Protein AF-A0A497Q8L5-F1 (afdb_monomer_lite)

Secondary structure (DSSP, 8-state):
---HHHHHHHHHHHHHHHHHHTEE-S-EEEGGGTEEEEESS-EEEETTEEEEHHHHHHHHHHH-

Structure (mmCIF, N/CA/C/O backbone):
data_AF-A0A497Q8L5-F1
#
_entry.id   AF-A0A497Q8L5-F1
#
loop_
_atom_site.group_PDB
_atom_site.id
_atom_site.type_symbol
_atom_site.label_atom_id
_atom_site.label_alt_id
_atom_site.label_comp_id
_atom_site.label_asym_id
_atom_site.label_entity_id
_atom_site.label_seq_id
_atom_site.pdbx_PDB_ins_code
_atom_site.Cartn_x
_atom_site.Cartn_y
_atom_site.Cartn_z
_atom_site.occupancy
_atom_site.B_iso_or_equiv
_atom_site.auth_seq_id
_atom_site.auth_comp_id
_atom_site.auth_asym_id
_atom_site.auth_atom_id
_atom_site.pdbx_PDB_model_num
ATOM 1 N N . MET A 1 1 ? -21.535 5.651 21.728 1.00 59.06 1 MET A N 1
ATOM 2 C CA . MET A 1 1 ? -20.639 6.549 20.967 1.00 59.06 1 MET A CA 1
ATOM 3 C C . MET A 1 1 ? -19.206 6.172 21.306 1.00 59.06 1 MET A C 1
ATOM 5 O O . MET A 1 1 ? -18.856 6.228 22.476 1.00 59.06 1 MET A O 1
ATOM 9 N N . LEU A 1 2 ? -18.419 5.700 20.335 1.00 63.50 2 LEU A N 1
ATOM 10 C CA . LEU A 1 2 ? -16.992 5.417 20.544 1.00 63.50 2 LEU A CA 1
ATOM 11 C C . LEU A 1 2 ? -16.224 6.733 20.696 1.00 63.50 2 LEU A C 1
ATOM 13 O O . LEU A 1 2 ? -16.516 7.704 19.997 1.00 63.50 2 LEU A O 1
ATOM 17 N N . SER A 1 3 ? -15.256 6.773 21.612 1.00 78.25 3 SER A N 1
ATOM 18 C CA . SER A 1 3 ? -14.401 7.950 21.763 1.00 78.25 3 SER A CA 1
ATOM 19 C C . SER A 1 3 ? -13.492 8.111 20.540 1.00 78.25 3 SER A C 1
ATOM 21 O O . SER A 1 3 ? -13.153 7.142 19.856 1.00 78.25 3 SER A O 1
ATOM 23 N N . ARG A 1 4 ? -13.054 9.346 20.274 1.00 72.69 4 ARG A N 1
ATOM 24 C CA . ARG A 1 4 ? -12.200 9.682 19.121 1.00 72.69 4 ARG A CA 1
ATOM 25 C C . ARG A 1 4 ? -10.914 8.839 19.074 1.00 72.69 4 ARG A C 1
ATOM 27 O O . ARG A 1 4 ? -10.480 8.434 18.001 1.00 72.69 4 ARG A O 1
ATOM 34 N N . THR A 1 5 ? -10.351 8.506 20.236 1.00 71.94 5 THR A N 1
ATOM 35 C CA . THR A 1 5 ? -9.167 7.641 20.377 1.00 71.94 5 THR A CA 1
ATOM 36 C C . THR A 1 5 ? -9.461 6.168 20.087 1.00 71.94 5 THR A C 1
ATOM 38 O O . THR A 1 5 ? -8.615 5.464 19.539 1.00 71.94 5 THR A O 1
ATOM 41 N N . GLN A 1 6 ? -10.659 5.691 20.414 1.00 73.25 6 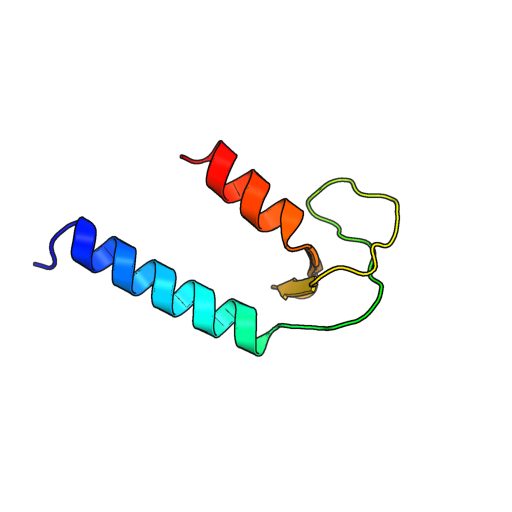GLN A N 1
ATOM 42 C CA . GLN A 1 6 ? -11.082 4.308 20.187 1.00 73.25 6 GLN A CA 1
ATOM 43 C C . GLN A 1 6 ? -11.411 4.056 18.707 1.00 73.25 6 GLN A C 1
ATOM 45 O O . GLN A 1 6 ? -11.041 3.017 18.155 1.00 73.25 6 GLN A O 1
ATOM 50 N N . THR A 1 7 ? -12.007 5.047 18.035 1.00 75.31 7 THR A N 1
ATOM 51 C CA . THR A 1 7 ? -12.207 5.041 16.578 1.00 75.31 7 THR A CA 1
ATOM 52 C C . THR A 1 7 ? -10.871 5.040 15.832 1.00 75.31 7 THR A C 1
ATOM 54 O O . THR A 1 7 ? -10.675 4.214 14.945 1.00 75.31 7 THR A O 1
ATOM 57 N N . ALA A 1 8 ? -9.914 5.888 16.234 1.00 75.38 8 ALA A N 1
ATOM 58 C CA . ALA A 1 8 ? -8.586 5.936 15.614 1.00 75.38 8 ALA A CA 1
ATOM 59 C C . ALA A 1 8 ? -7.832 4.597 15.720 1.00 75.38 8 ALA A C 1
ATOM 61 O O . ALA A 1 8 ? -7.279 4.121 14.732 1.00 75.38 8 ALA A O 1
ATOM 62 N N . ARG A 1 9 ? -7.864 3.941 16.891 1.00 77.00 9 ARG A N 1
ATOM 63 C CA . ARG A 1 9 ? -7.255 2.609 17.076 1.00 77.00 9 ARG A CA 1
ATOM 64 C C . ARG A 1 9 ? -7.887 1.549 16.178 1.00 77.00 9 ARG A C 1
ATOM 66 O O . ARG A 1 9 ? -7.166 0.770 15.571 1.00 77.00 9 ARG A O 1
ATOM 73 N N . SER A 1 10 ? -9.213 1.550 16.069 1.00 78.19 10 SER A N 1
ATOM 74 C CA . SER A 1 10 ? -9.936 0.581 15.236 1.00 78.19 10 SER A CA 1
ATOM 75 C C . SER A 1 10 ? -9.597 0.749 13.749 1.00 78.19 10 SER A C 1
ATOM 77 O O . SER A 1 10 ? -9.377 -0.238 13.051 1.00 78.19 10 SER A O 1
ATOM 79 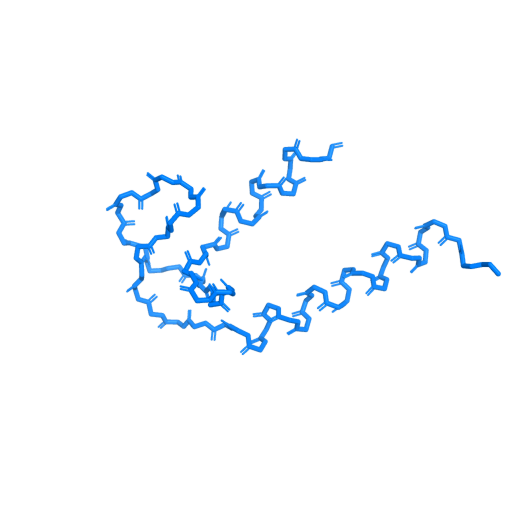N N . LEU A 1 11 ? -9.481 1.996 13.279 1.00 80.06 11 LEU A N 1
ATOM 80 C CA . LEU A 1 11 ? -9.063 2.311 11.909 1.00 80.06 11 LEU A CA 1
ATOM 81 C C . LEU A 1 11 ? -7.612 1.893 11.631 1.00 80.06 11 LEU A C 1
ATOM 83 O O . LEU A 1 11 ? -7.340 1.310 10.586 1.00 80.06 11 LEU A O 1
ATOM 87 N N . LEU A 1 12 ? -6.696 2.121 12.577 1.00 80.19 12 LEU A N 1
ATOM 88 C CA . LEU A 1 12 ? -5.306 1.659 12.480 1.00 80.19 12 LEU A CA 1
ATOM 89 C C . LEU A 1 12 ? -5.209 0.129 12.408 1.00 80.19 12 LEU A C 1
ATOM 91 O O . LEU A 1 12 ? -4.431 -0.402 11.614 1.00 80.19 12 LEU A O 1
ATOM 95 N N . SER A 1 13 ? -6.012 -0.591 13.195 1.00 82.94 13 SER A N 1
ATOM 96 C CA . SER A 1 13 ? -6.068 -2.055 13.133 1.00 82.94 13 SER A CA 1
ATOM 97 C C . SER A 1 13 ? -6.567 -2.550 11.774 1.00 82.94 13 SER A C 1
ATOM 99 O O . SER A 1 13 ? -5.952 -3.443 11.197 1.00 82.94 13 SER A O 1
ATOM 101 N N . LEU A 1 14 ? -7.622 -1.937 11.227 1.00 83.31 14 LEU A N 1
ATOM 102 C CA . LEU A 1 14 ? -8.138 -2.253 9.889 1.00 83.31 14 LEU A CA 1
ATOM 103 C C . LEU A 1 14 ? -7.104 -1.980 8.793 1.00 83.31 14 LEU A C 1
ATOM 105 O O . LEU A 1 14 ? -6.887 -2.828 7.930 1.00 83.31 14 LEU A O 1
ATOM 109 N N . LEU A 1 15 ? -6.427 -0.830 8.859 1.00 81.31 15 LEU A N 1
ATOM 110 C CA . LEU A 1 15 ? -5.358 -0.482 7.927 1.00 81.31 15 LEU A CA 1
ATOM 111 C C . LEU A 1 15 ? -4.222 -1.511 7.981 1.00 81.31 15 LEU A C 1
ATOM 113 O O . LEU A 1 15 ? -3.721 -1.932 6.946 1.00 81.31 15 LEU A O 1
ATOM 117 N N . THR A 1 16 ? -3.850 -1.959 9.180 1.00 82.19 16 THR A N 1
ATOM 118 C CA . THR A 1 16 ? -2.789 -2.957 9.367 1.00 82.19 16 THR A CA 1
ATOM 119 C C . THR A 1 16 ? -3.156 -4.301 8.739 1.00 82.19 16 THR A C 1
ATOM 121 O O . THR A 1 16 ? -2.327 -4.887 8.043 1.00 82.19 16 THR A O 1
ATOM 124 N N . VAL A 1 17 ? -4.387 -4.783 8.944 1.00 86.00 17 VAL A N 1
ATOM 125 C CA . VAL A 1 17 ? -4.869 -6.024 8.312 1.00 86.00 17 VAL A CA 1
ATOM 126 C C . VAL A 1 17 ? -4.849 -5.883 6.792 1.00 86.00 17 VAL A C 1
ATOM 128 O O . VAL A 1 17 ? -4.216 -6.693 6.120 1.00 86.00 17 VAL A O 1
ATOM 131 N N . TYR A 1 18 ? -5.440 -4.809 6.263 1.00 83.31 18 TYR A N 1
ATOM 132 C CA . TYR A 1 18 ? -5.506 -4.569 4.822 1.00 83.31 18 TYR A CA 1
ATOM 133 C C . TYR A 1 18 ? -4.116 -4.511 4.174 1.00 83.31 18 TYR A C 1
ATOM 135 O O . TYR A 1 18 ? -3.879 -5.128 3.138 1.00 83.31 18 TYR A O 1
ATOM 143 N N . LEU A 1 19 ? -3.165 -3.813 4.798 1.00 79.62 19 LEU A N 1
ATOM 144 C CA . LEU A 1 19 ? -1.791 -3.746 4.302 1.00 79.62 19 LEU A CA 1
ATOM 145 C C . LEU A 1 19 ? -1.085 -5.103 4.387 1.00 79.62 19 LEU A C 1
ATOM 147 O O . LEU A 1 19 ? -0.338 -5.457 3.482 1.00 79.62 19 LEU A O 1
ATOM 151 N N . THR A 1 20 ? -1.333 -5.887 5.435 1.00 83.81 20 THR A N 1
ATOM 152 C CA . THR A 1 20 ? -0.716 -7.214 5.583 1.00 83.81 20 THR A CA 1
ATOM 153 C C . THR A 1 20 ? -1.204 -8.182 4.505 1.00 83.81 20 THR A C 1
ATOM 155 O O . THR A 1 20 ? -0.391 -8.891 3.921 1.00 83.81 20 THR A O 1
ATOM 158 N N . GLU A 1 21 ? -2.502 -8.186 4.195 1.00 83.25 21 GLU A N 1
ATOM 159 C CA . GLU A 1 21 ? -3.074 -9.044 3.145 1.00 83.25 21 GLU A CA 1
ATOM 160 C C . GLU A 1 21 ? -2.569 -8.687 1.742 1.00 83.25 21 GLU A C 1
ATOM 162 O O . GLU A 1 21 ? -2.420 -9.563 0.893 1.00 83.25 21 GLU A O 1
ATOM 167 N N . ASN A 1 22 ? -2.272 -7.409 1.499 1.00 81.56 22 ASN A N 1
ATOM 168 C CA . ASN A 1 22 ? -1.822 -6.919 0.195 1.00 81.56 22 ASN A CA 1
ATOM 169 C C . ASN A 1 22 ? -0.295 -6.798 0.084 1.00 81.56 22 ASN A C 1
ATOM 171 O O . ASN A 1 22 ? 0.208 -6.234 -0.891 1.00 81.56 22 ASN A O 1
ATOM 175 N N . TYR A 1 23 ? 0.441 -7.305 1.075 1.00 80.00 23 TYR A N 1
ATOM 176 C CA . TYR A 1 23 ? 1.895 -7.248 1.122 1.00 80.00 23 TYR A CA 1
ATOM 177 C C . TYR A 1 23 ? 2.538 -8.116 0.035 1.00 80.00 23 TYR A C 1
ATOM 179 O O . TYR A 1 23 ? 2.264 -9.311 -0.071 1.00 80.00 23 TYR A O 1
ATOM 187 N N . GLN A 1 24 ? 3.455 -7.523 -0.731 1.00 78.75 24 GLN A N 1
ATOM 188 C CA . GLN A 1 24 ? 4.264 -8.214 -1.732 1.00 78.75 24 GLN A CA 1
ATOM 189 C C . GLN A 1 24 ? 5.746 -7.860 -1.555 1.00 78.75 24 GLN A C 1
ATOM 191 O O . GLN A 1 24 ? 6.125 -6.690 -1.413 1.00 78.75 24 GLN A O 1
ATOM 196 N N . SER A 1 25 ? 6.598 -8.889 -1.556 1.00 70.88 25 SER A N 1
ATOM 197 C CA . SER A 1 25 ? 8.054 -8.761 -1.438 1.00 70.88 25 SER A CA 1
ATOM 198 C C . SER A 1 25 ? 8.733 -8.901 -2.803 1.00 70.88 25 SER A C 1
ATOM 200 O O . SER A 1 25 ? 9.485 -9.846 -3.049 1.00 70.88 25 SER A O 1
ATOM 202 N N . SER A 1 26 ? 8.451 -7.967 -3.704 1.00 68.75 26 SER A N 1
ATOM 203 C CA . SER A 1 26 ? 8.990 -7.936 -5.066 1.00 68.75 26 SER A CA 1
ATOM 204 C C . SER A 1 26 ? 9.381 -6.514 -5.456 1.00 68.75 26 SER A C 1
ATOM 206 O O . SER A 1 26 ? 8.891 -5.539 -4.892 1.00 68.75 26 SER A O 1
ATOM 208 N N . SER A 1 27 ? 10.317 -6.386 -6.399 1.00 67.94 27 SER A N 1
ATOM 209 C CA . SER A 1 27 ? 10.734 -5.070 -6.883 1.00 67.94 27 SER A CA 1
ATOM 210 C C . SER A 1 27 ? 9.647 -4.492 -7.785 1.00 67.94 27 SER A C 1
ATOM 212 O O . SER A 1 27 ? 9.385 -5.030 -8.860 1.00 67.94 27 SER A O 1
ATOM 214 N N . HIS A 1 28 ? 9.029 -3.396 -7.346 1.00 72.00 28 HIS A N 1
ATOM 215 C CA . HIS A 1 28 ? 8.030 -2.662 -8.118 1.00 72.00 28 HIS A CA 1
ATOM 216 C C . HIS A 1 28 ? 8.404 -1.183 -8.217 1.00 72.00 28 HIS A C 1
ATOM 218 O O . HIS A 1 28 ? 9.006 -0.610 -7.306 1.00 72.00 28 HIS A O 1
ATOM 224 N N . SER A 1 29 ? 8.041 -0.556 -9.337 1.00 69.50 29 SER A N 1
ATOM 225 C CA . SER A 1 29 ? 7.913 0.898 -9.418 1.00 69.50 29 SER A CA 1
ATOM 226 C C . SER A 1 29 ? 6.657 1.317 -8.658 1.00 69.50 29 SER A C 1
ATOM 228 O O . SER A 1 29 ? 5.606 0.703 -8.832 1.00 69.50 29 SER A O 1
ATOM 230 N N . CYS A 1 30 ? 6.763 2.342 -7.818 1.00 73.38 30 CYS A N 1
ATOM 231 C CA . CYS A 1 30 ? 5.656 2.794 -6.981 1.00 73.38 30 CYS A CA 1
ATOM 232 C C . CYS A 1 30 ? 5.050 4.081 -7.540 1.00 73.38 30 CYS A C 1
ATOM 234 O O . CYS A 1 30 ? 5.700 5.129 -7.555 1.00 73.38 30 CYS A O 1
ATOM 236 N N . ASP A 1 31 ? 3.797 3.980 -7.987 1.00 67.00 31 ASP A N 1
ATOM 237 C CA . ASP A 1 31 ? 3.133 4.990 -8.821 1.00 67.00 31 ASP A CA 1
ATOM 238 C C . ASP A 1 31 ? 2.821 6.290 -8.058 1.00 67.00 31 ASP A C 1
ATOM 2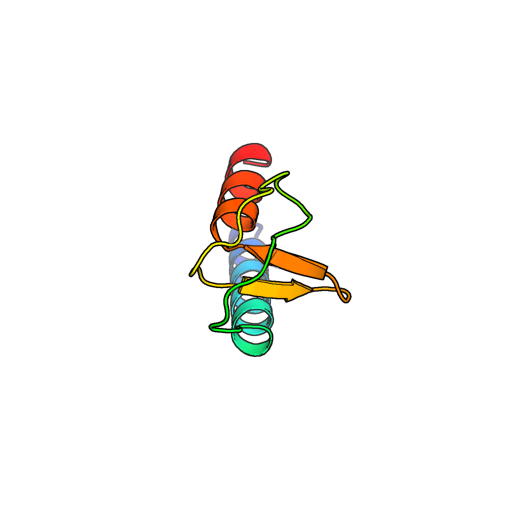40 O O . ASP A 1 31 ? 2.886 7.383 -8.611 1.00 67.00 31 ASP A O 1
ATOM 244 N N . GLU A 1 32 ? 2.510 6.193 -6.763 1.00 65.50 32 GLU A N 1
ATOM 245 C CA . GLU A 1 32 ? 1.951 7.307 -5.974 1.00 65.50 32 GLU A CA 1
ATOM 246 C C . GLU A 1 32 ? 2.990 8.330 -5.481 1.00 65.50 32 GLU A C 1
ATOM 248 O O . GLU A 1 32 ? 2.642 9.420 -5.034 1.00 65.50 32 GLU A O 1
ATOM 253 N N . CYS A 1 33 ? 4.278 8.004 -5.543 1.00 66.56 33 CYS A N 1
ATOM 254 C CA . CYS A 1 33 ? 5.339 8.794 -4.907 1.00 66.56 33 CYS A CA 1
ATOM 255 C C . CYS A 1 33 ? 6.334 9.399 -5.894 1.00 66.56 33 CYS A C 1
ATOM 257 O O . CYS A 1 33 ? 7.358 9.936 -5.467 1.00 66.56 33 CYS A O 1
ATOM 259 N N . ASN A 1 34 ? 6.051 9.326 -7.200 1.00 63.62 34 ASN A N 1
ATOM 260 C CA . ASN A 1 34 ? 6.977 9.749 -8.256 1.00 63.62 34 ASN A CA 1
ATOM 261 C C . ASN A 1 34 ? 8.359 9.070 -8.157 1.00 63.62 34 ASN A C 1
ATOM 263 O O . ASN A 1 34 ? 9.351 9.574 -8.689 1.00 63.62 34 ASN A O 1
ATOM 267 N N . SER A 1 35 ? 8.447 7.914 -7.487 1.00 60.50 35 SER A N 1
ATOM 268 C CA . SER A 1 35 ? 9.682 7.140 -7.455 1.00 60.50 35 SER A CA 1
ATOM 269 C C . SER A 1 35 ? 9.807 6.388 -8.772 1.00 60.50 35 SER A C 1
ATOM 271 O O . SER A 1 35 ? 9.256 5.307 -8.951 1.00 60.50 35 SER A O 1
ATOM 273 N N . THR A 1 36 ? 10.556 6.965 -9.709 1.00 58.03 36 THR A N 1
ATOM 274 C CA . THR A 1 36 ? 10.875 6.339 -11.003 1.00 58.03 36 THR A CA 1
ATOM 275 C C . THR A 1 36 ? 11.847 5.167 -10.875 1.00 58.03 36 THR A C 1
ATOM 277 O O . THR A 1 36 ? 12.083 4.449 -11.845 1.00 58.03 36 THR A O 1
ATOM 280 N N . ARG A 1 37 ? 12.426 4.956 -9.686 1.00 64.00 37 ARG A N 1
ATOM 281 C CA . ARG A 1 37 ? 13.316 3.831 -9.409 1.00 64.00 37 ARG A CA 1
ATOM 282 C C . ARG A 1 37 ? 12.542 2.700 -8.733 1.00 64.00 37 ARG A C 1
ATOM 284 O O . ARG A 1 37 ? 11.925 2.955 -7.696 1.00 64.00 37 ARG A O 1
ATOM 291 N N . PRO A 1 38 ? 12.604 1.468 -9.274 1.00 62.09 38 PRO A N 1
ATOM 292 C CA . PRO A 1 38 ? 12.127 0.287 -8.574 1.00 62.09 38 PRO A CA 1
ATOM 293 C C . PRO A 1 38 ? 12.885 0.161 -7.258 1.00 62.09 38 PRO A C 1
ATOM 295 O O . PRO A 1 38 ? 14.118 0.237 -7.243 1.00 62.09 38 PRO A O 1
ATOM 298 N N . THR A 1 39 ? 12.171 -0.026 -6.156 1.00 65.06 39 THR A N 1
ATOM 299 C CA . THR A 1 39 ? 12.796 -0.240 -4.851 1.00 65.06 39 THR A CA 1
ATOM 300 C C . THR A 1 39 ? 12.538 -1.670 -4.401 1.00 65.06 39 THR A C 1
ATOM 302 O O . THR A 1 39 ? 11.492 -2.260 -4.667 1.00 65.06 39 THR A O 1
ATOM 305 N N . LEU A 1 40 ? 13.534 -2.270 -3.752 1.00 63.62 40 LEU A N 1
ATOM 306 C CA . LEU A 1 40 ? 13.402 -3.570 -3.094 1.00 63.62 40 LEU A CA 1
ATOM 307 C C . LEU A 1 40 ? 12.829 -3.316 -1.695 1.00 63.62 40 LEU A C 1
ATOM 309 O O . LEU A 1 40 ? 13.488 -3.501 -0.676 1.00 63.62 40 LEU A O 1
ATOM 313 N N . GLN A 1 41 ? 11.629 -2.742 -1.667 1.00 68.12 41 GLN A N 1
ATOM 314 C CA . GLN A 1 41 ? 10.944 -2.335 -0.449 1.00 68.12 41 GLN A CA 1
ATOM 315 C C . GLN A 1 41 ? 9.637 -3.098 -0.286 1.00 68.12 41 GLN A C 1
ATOM 317 O O . GLN A 1 41 ? 9.186 -3.825 -1.168 1.00 68.12 41 GLN A O 1
ATOM 322 N N . ARG A 1 42 ? 9.033 -2.936 0.890 1.00 74.19 42 ARG A N 1
ATOM 323 C CA . ARG A 1 42 ? 7.692 -3.434 1.176 1.00 74.19 42 ARG A CA 1
ATOM 324 C C . ARG A 1 42 ? 6.703 -2.708 0.264 1.00 74.19 42 ARG A C 1
ATOM 326 O O . ARG A 1 42 ? 6.554 -1.489 0.378 1.00 74.19 42 ARG A O 1
ATOM 333 N N . THR A 1 43 ? 6.066 -3.456 -0.631 1.00 82.75 43 THR A N 1
ATOM 334 C CA . THR A 1 43 ? 5.081 -2.932 -1.583 1.00 82.75 43 THR A CA 1
ATOM 335 C C . THR A 1 43 ? 3.707 -3.510 -1.293 1.00 82.75 43 THR A C 1
ATOM 337 O O . THR A 1 43 ? 3.583 -4.612 -0.754 1.00 82.75 43 THR A O 1
ATOM 340 N N . PHE A 1 44 ? 2.681 -2.739 -1.633 1.00 83.62 44 PHE A N 1
ATOM 341 C CA . PHE A 1 44 ? 1.284 -3.080 -1.421 1.00 83.62 44 PHE A CA 1
ATOM 342 C C . PHE A 1 44 ? 0.521 -2.916 -2.731 1.00 83.62 44 PHE A C 1
ATOM 344 O O . PHE A 1 44 ? 0.665 -1.887 -3.398 1.00 83.62 44 PHE A O 1
ATOM 351 N N . LEU A 1 45 ? -0.294 -3.909 -3.093 1.00 83.62 45 LEU A N 1
ATOM 352 C CA . LEU A 1 45 ? -1.217 -3.802 -4.223 1.00 83.62 45 LEU A CA 1
ATOM 353 C C . LEU A 1 45 ? -2.543 -3.214 -3.740 1.00 83.62 45 LEU A C 1
ATOM 355 O O . LEU A 1 45 ? -3.317 -3.882 -3.064 1.00 83.62 45 LEU A O 1
ATOM 359 N N . ILE A 1 46 ? -2.816 -1.959 -4.081 1.00 82.69 46 ILE A N 1
ATOM 360 C CA . ILE A 1 46 ? -4.009 -1.239 -3.621 1.00 82.69 46 ILE A CA 1
A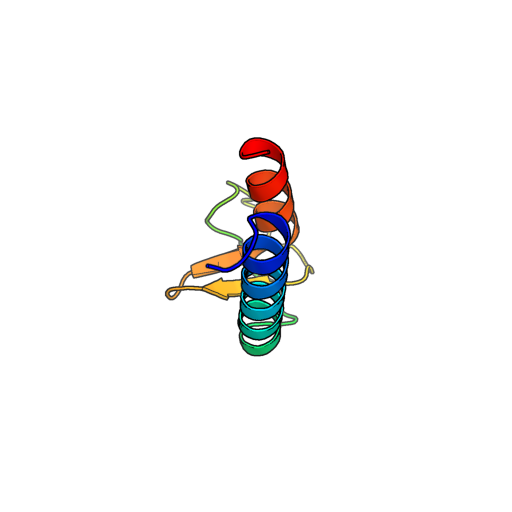TOM 361 C C . ILE A 1 46 ? -4.728 -0.690 -4.847 1.00 82.69 46 ILE A C 1
ATOM 363 O O . ILE A 1 46 ? -4.146 0.068 -5.617 1.00 82.69 46 ILE A O 1
ATOM 367 N N . HIS A 1 47 ? -5.988 -1.082 -5.056 1.00 83.50 47 HIS A N 1
ATOM 368 C CA . HIS A 1 47 ? -6.781 -0.679 -6.230 1.00 83.50 47 HIS A CA 1
ATOM 369 C C . HIS A 1 47 ? -6.034 -0.857 -7.569 1.00 83.50 47 HIS A C 1
ATOM 371 O O . HIS A 1 47 ? -6.087 0.007 -8.443 1.00 83.50 47 HIS A O 1
ATOM 377 N N . ASN A 1 48 ? -5.325 -1.981 -7.724 1.00 82.00 48 ASN A N 1
ATOM 378 C CA . ASN A 1 48 ? -4.529 -2.302 -8.913 1.00 82.00 48 ASN A CA 1
ATOM 379 C C . ASN A 1 48 ? -3.351 -1.338 -9.185 1.00 82.00 48 ASN A C 1
ATOM 381 O O . ASN A 1 48 ? -2.905 -1.208 -10.323 1.00 82.00 48 ASN A O 1
ATOM 385 N N . ARG A 1 49 ? -2.850 -0.661 -8.145 1.00 82.25 49 ARG A N 1
ATOM 386 C CA . ARG A 1 49 ? -1.633 0.161 -8.174 1.00 82.25 49 ARG A CA 1
ATOM 387 C C . ARG A 1 49 ? -0.627 -0.333 -7.147 1.00 82.25 49 ARG A C 1
ATOM 389 O O . ARG A 1 49 ? -1.015 -0.779 -6.065 1.00 82.25 49 ARG A O 1
ATOM 396 N N . TRP A 1 50 ? 0.657 -0.212 -7.471 1.00 83.12 50 TRP A N 1
ATOM 397 C CA . TRP A 1 50 ? 1.739 -0.546 -6.548 1.00 83.12 50 TRP A CA 1
ATOM 398 C C . TRP A 1 50 ? 2.098 0.665 -5.694 1.00 83.12 50 TRP A C 1
ATOM 400 O O . TRP A 1 50 ? 2.474 1.722 -6.205 1.00 83.12 50 TRP A O 1
ATOM 410 N N . ILE A 1 51 ? 1.991 0.505 -4.376 1.00 82.75 51 ILE A N 1
ATOM 411 C CA . ILE A 1 51 ? 2.286 1.556 -3.402 1.00 82.75 51 ILE A CA 1
ATOM 412 C C . ILE A 1 51 ? 3.404 1.075 -2.474 1.00 82.75 51 ILE A C 1
ATOM 414 O O . ILE A 1 51 ? 3.306 0.011 -1.867 1.00 82.75 51 ILE A O 1
ATOM 418 N N . CYS A 1 52 ? 4.476 1.858 -2.353 1.00 82.75 52 CYS A N 1
ATOM 419 C CA . CYS A 1 52 ? 5.590 1.564 -1.450 1.00 82.75 52 CYS A CA 1
ATOM 420 C C . CYS A 1 52 ? 5.269 2.035 -0.025 1.00 82.75 52 CYS A C 1
ATOM 422 O O . CYS A 1 52 ? 4.604 3.058 0.165 1.00 82.75 52 CYS A O 1
ATOM 424 N N . LEU A 1 53 ? 5.809 1.336 0.977 1.00 79.44 53 LEU A N 1
ATOM 425 C CA . LEU A 1 53 ? 5.661 1.701 2.390 1.00 79.44 53 LEU A CA 1
ATOM 426 C C . LEU A 1 53 ? 6.062 3.154 2.683 1.00 79.44 53 LEU A C 1
ATOM 428 O O . LEU A 1 53 ? 5.316 3.860 3.357 1.00 79.44 53 LEU A O 1
ATOM 432 N N . ASP A 1 54 ? 7.183 3.620 2.134 1.00 78.12 54 ASP A N 1
ATOM 433 C CA . ASP A 1 54 ? 7.670 4.994 2.334 1.00 78.12 54 ASP A CA 1
ATOM 434 C C . ASP A 1 54 ? 6.639 6.042 1.888 1.00 78.12 54 ASP A C 1
ATOM 436 O O . ASP A 1 54 ? 6.535 7.123 2.461 1.00 78.12 54 ASP A O 1
ATOM 440 N N . CYS A 1 55 ? 5.827 5.707 0.886 1.00 79.88 55 CYS A N 1
ATOM 441 C CA . CYS A 1 55 ? 4.810 6.591 0.328 1.00 79.88 55 CYS A CA 1
ATOM 442 C C . CYS A 1 55 ? 3.582 6.656 1.233 1.00 79.88 55 CYS A C 1
ATOM 444 O O . CYS A 1 55 ? 3.018 7.730 1.422 1.00 79.88 55 CYS A O 1
ATOM 446 N N . ILE A 1 56 ? 3.220 5.525 1.844 1.00 79.00 56 ILE A N 1
ATOM 447 C CA . ILE A 1 56 ? 2.173 5.458 2.868 1.00 79.00 56 ILE A CA 1
ATOM 448 C C . ILE A 1 56 ? 2.597 6.269 4.096 1.00 79.00 56 ILE A C 1
ATOM 450 O O . ILE A 1 56 ? 1.822 7.095 4.567 1.00 79.00 56 ILE A O 1
ATOM 454 N N . ILE A 1 57 ? 3.833 6.089 4.578 1.00 79.31 57 ILE A N 1
ATOM 455 C CA . ILE A 1 57 ? 4.365 6.833 5.731 1.00 79.31 57 ILE A CA 1
ATOM 456 C C . ILE A 1 57 ? 4.360 8.335 5.441 1.00 79.31 57 ILE A C 1
ATOM 458 O O . ILE A 1 57 ? 3.773 9.099 6.201 1.00 79.31 57 ILE A O 1
ATOM 462 N N . LYS A 1 58 ? 4.917 8.751 4.298 1.00 80.38 58 LYS A N 1
ATOM 463 C CA . LYS A 1 58 ? 4.953 10.162 3.898 1.00 80.38 58 LYS A CA 1
ATOM 464 C C . LYS A 1 58 ? 3.555 10.781 3.798 1.00 80.38 58 LYS A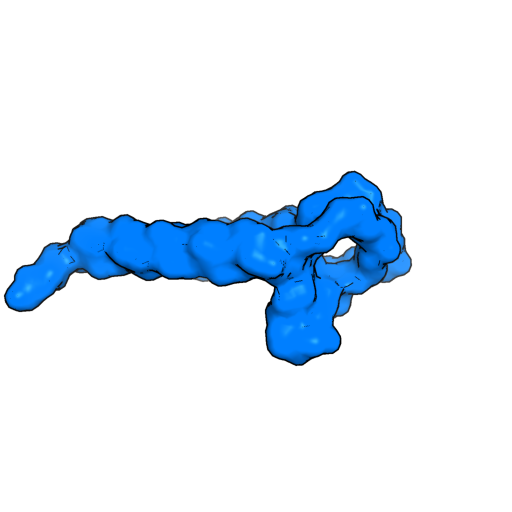 C 1
ATOM 466 O O . LYS A 1 58 ? 3.376 11.939 4.161 1.00 80.38 58 LYS A O 1
ATOM 471 N N . ARG A 1 59 ? 2.562 10.025 3.311 1.00 79.19 59 ARG A N 1
ATOM 472 C CA . ARG A 1 59 ? 1.163 10.473 3.240 1.00 79.19 59 ARG A CA 1
ATOM 473 C C . ARG A 1 59 ? 0.583 10.696 4.63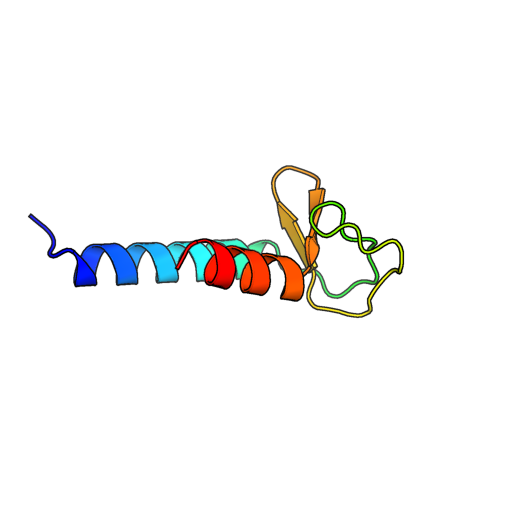7 1.00 79.19 59 ARG A C 1
ATOM 475 O O . ARG A 1 59 ? 0.023 11.757 4.887 1.00 79.19 59 ARG A O 1
ATOM 482 N N . ILE A 1 60 ? 0.771 9.730 5.538 1.00 77.00 60 ILE A N 1
ATOM 483 C CA . ILE A 1 60 ? 0.316 9.816 6.933 1.00 77.00 60 ILE A CA 1
ATOM 484 C C . ILE A 1 60 ? 0.942 11.029 7.627 1.00 77.00 60 ILE A C 1
ATOM 486 O O . ILE A 1 60 ? 0.233 11.769 8.295 1.00 77.00 60 ILE A O 1
ATOM 490 N N . GLU A 1 61 ? 2.241 11.264 7.435 1.00 78.06 61 GLU A N 1
ATOM 491 C CA . GLU A 1 61 ? 2.938 12.424 8.002 1.00 78.06 61 GLU A CA 1
ATOM 492 C C . GLU A 1 61 ? 2.467 13.757 7.407 1.00 78.06 61 GLU A C 1
ATOM 494 O O . GLU A 1 61 ? 2.437 14.755 8.114 1.00 78.06 61 GLU A O 1
ATOM 499 N N . SER A 1 62 ? 2.092 13.793 6.123 1.00 75.69 62 SER A N 1
ATOM 500 C CA . SER A 1 62 ? 1.584 15.015 5.479 1.00 75.69 62 SER A CA 1
ATOM 501 C C . SER A 1 62 ? 0.147 15.379 5.861 1.00 75.69 62 SER A C 1
ATOM 503 O O . SER A 1 62 ? -0.253 16.529 5.697 1.00 75.69 62 SER A O 1
ATOM 505 N N . GLU A 1 63 ? -0.636 14.398 6.315 1.00 65.25 63 GLU A N 1
ATOM 506 C CA . GLU A 1 63 ? -2.038 14.566 6.720 1.00 65.25 63 GLU A CA 1
ATOM 507 C C . GLU A 1 63 ? -2.204 14.699 8.251 1.00 65.25 63 GLU A C 1
ATOM 509 O O . GLU A 1 63 ? -3.325 14.905 8.725 1.00 65.25 63 GLU A O 1
ATOM 514 N N . ALA A 1 64 ? -1.109 14.583 9.014 1.00 54.62 64 ALA A N 1
ATOM 515 C CA . ALA A 1 64 ? -1.042 14.756 10.469 1.00 54.62 64 ALA A CA 1
ATOM 516 C C . ALA A 1 64 ? -0.766 16.214 10.870 1.00 54.62 64 ALA A C 1
ATOM 518 O O . ALA A 1 64 ? -1.337 16.637 11.905 1.00 54.62 64 ALA A O 1
#

pLDDT: mean 75.1, std 7.9, range [54.62, 86.0]

Radius of gyration: 13.56 Å; chains: 1; bounding box: 34×24×33 Å

Foldseek 3Di:
DDDPVRVVVVVVVVVVVQLVVQWDQDFDDADQPPRPGTDSATWGQDPNGIHGPVNVVVVVVVVD

Sequence (64 aa):
MLSRTQTARSLLSLLTVYLTENYQSSSHSCDECNSTRPTLQRTFLIHNRWICLDCIIKRIESEA